Protein AF-A0A081RV88-F1 (afdb_monomer)

Structure (mmCIF, N/CA/C/O backbone):
data_AF-A0A081RV88-F1
#
_entry.id   AF-A0A081RV88-F1
#
loop_
_atom_site.group_PDB
_atom_site.id
_atom_site.type_symbol
_atom_site.label_atom_id
_atom_site.label_alt_id
_atom_site.label_comp_id
_atom_site.label_asym_id
_atom_site.label_entity_id
_atom_site.label_seq_id
_atom_site.pdbx_PDB_ins_code
_atom_site.Cartn_x
_atom_site.Cartn_y
_ato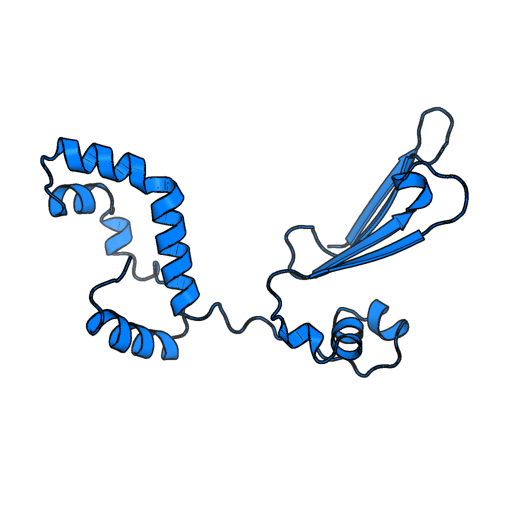m_site.Cartn_z
_atom_site.occupancy
_atom_site.B_iso_or_equiv
_atom_site.auth_seq_id
_atom_site.auth_comp_id
_atom_site.auth_asym_id
_atom_site.auth_atom_id
_atom_site.pdbx_PDB_model_num
ATOM 1 N N . LYS A 1 1 ? -6.439 -5.278 -10.922 1.00 74.62 1 LYS A N 1
ATOM 2 C CA . LYS A 1 1 ? -6.674 -4.136 -11.841 1.00 74.62 1 LYS A CA 1
ATOM 3 C C . LYS A 1 1 ? -5.463 -4.020 -12.746 1.00 74.62 1 LYS A C 1
ATOM 5 O O . LYS A 1 1 ? -4.365 -4.145 -12.228 1.00 74.62 1 LYS A O 1
ATOM 10 N N . ILE A 1 2 ? -5.655 -3.835 -14.045 1.00 85.69 2 ILE A N 1
ATOM 11 C CA . ILE A 1 2 ? -4.578 -3.527 -14.993 1.00 85.69 2 ILE A CA 1
ATOM 12 C C . ILE A 1 2 ? -4.846 -2.110 -15.500 1.00 85.69 2 ILE A C 1
ATOM 14 O O . ILE A 1 2 ? -6.012 -1.736 -15.653 1.00 85.69 2 ILE A O 1
ATOM 18 N N . GLY A 1 3 ? -3.803 -1.308 -15.671 1.00 88.25 3 GLY A N 1
ATOM 19 C CA . GLY A 1 3 ? -3.900 0.058 -16.169 1.00 88.25 3 GLY A CA 1
ATOM 20 C C . GLY A 1 3 ? -2.803 0.336 -17.183 1.00 88.25 3 GLY A C 1
ATOM 21 O O . GLY A 1 3 ? -1.693 -0.155 -17.031 1.00 88.25 3 GLY A O 1
ATOM 22 N N . ILE A 1 4 ? -3.123 1.124 -18.201 1.00 92.19 4 ILE A N 1
ATOM 23 C CA . ILE A 1 4 ? -2.169 1.589 -19.205 1.00 92.19 4 ILE A CA 1
ATOM 24 C C . ILE A 1 4 ? -2.285 3.105 -19.239 1.00 92.19 4 ILE A C 1
ATOM 26 O O . ILE A 1 4 ? -3.401 3.633 -19.251 1.00 92.19 4 ILE A O 1
ATOM 30 N N . LYS A 1 5 ? -1.151 3.794 -19.217 1.00 92.12 5 LYS A N 1
ATOM 31 C CA . LYS A 1 5 ? -1.070 5.238 -19.363 1.00 92.12 5 LYS A CA 1
ATOM 32 C C . LYS A 1 5 ? -0.096 5.550 -20.490 1.00 92.12 5 LYS A C 1
ATOM 34 O O . LYS A 1 5 ? 1.085 5.244 -20.390 1.00 92.12 5 LYS A O 1
ATOM 39 N N . PHE A 1 6 ? -0.614 6.162 -21.545 1.00 93.81 6 PHE A N 1
ATOM 40 C CA . PHE A 1 6 ? 0.153 6.556 -22.716 1.00 93.81 6 PHE A CA 1
ATOM 41 C C . PHE A 1 6 ? -0.209 7.997 -23.074 1.00 93.81 6 PHE A C 1
ATOM 43 O O . PHE A 1 6 ? -1.391 8.309 -23.228 1.00 93.81 6 PHE A O 1
ATOM 50 N N . GLU A 1 7 ? 0.786 8.874 -23.152 1.00 93.56 7 GLU A N 1
ATOM 51 C CA . GLU A 1 7 ? 0.615 10.300 -23.442 1.00 93.56 7 GLU A CA 1
ATOM 52 C C . GLU A 1 7 ? 1.643 10.744 -24.488 1.00 93.56 7 GLU A C 1
ATOM 54 O O . GLU A 1 7 ? 2.800 10.313 -24.474 1.00 93.56 7 GLU A O 1
ATOM 59 N N . MET A 1 8 ? 1.208 11.624 -25.388 1.00 92.62 8 MET A N 1
ATOM 60 C CA . MET A 1 8 ? 2.035 12.266 -26.407 1.00 92.62 8 MET A CA 1
ATOM 61 C C . MET A 1 8 ? 1.793 13.774 -26.371 1.00 92.62 8 MET A C 1
ATOM 63 O O . MET A 1 8 ? 0.707 14.218 -25.990 1.00 92.62 8 MET A O 1
ATOM 67 N N . ASP A 1 9 ? 2.802 14.560 -26.730 1.00 90.88 9 ASP A N 1
ATOM 68 C CA . ASP A 1 9 ? 2.647 16.003 -26.917 1.00 90.88 9 ASP A CA 1
ATOM 69 C C . ASP A 1 9 ? 2.101 16.357 -28.314 1.00 90.88 9 ASP A C 1
ATOM 71 O O . ASP A 1 9 ? 1.802 15.488 -29.135 1.00 90.88 9 ASP A O 1
ATOM 75 N N . GLY A 1 10 ? 1.934 17.659 -28.571 1.00 89.06 10 GLY A N 1
ATOM 76 C CA . GLY A 1 10 ? 1.429 18.173 -29.848 1.00 89.06 10 GLY A CA 1
ATOM 77 C C . GLY A 1 10 ? 2.362 17.931 -31.039 1.00 89.06 10 GLY A C 1
ATOM 78 O O . GLY A 1 10 ? 1.898 17.989 -32.175 1.00 89.06 10 GLY A O 1
ATOM 79 N N . ASP A 1 11 ? 3.631 17.609 -30.781 1.00 90.75 11 ASP A N 1
ATOM 80 C CA . ASP A 1 11 ? 4.637 17.297 -31.798 1.00 90.75 11 ASP A CA 1
ATOM 81 C C . ASP A 1 11 ? 4.733 15.782 -32.062 1.00 90.75 11 ASP A C 1
ATOM 83 O O . ASP A 1 11 ? 5.529 15.329 -32.887 1.00 90.75 11 ASP A O 1
ATOM 87 N N . GLY A 1 12 ? 3.911 14.978 -31.377 1.00 85.56 12 GLY A N 1
ATOM 88 C CA . GLY A 1 12 ? 3.880 13.524 -31.511 1.00 85.56 12 GLY A CA 1
ATOM 89 C C . GLY A 1 12 ? 5.011 12.811 -30.769 1.00 85.56 12 GLY A C 1
ATOM 90 O O . GLY A 1 12 ? 5.243 11.625 -31.014 1.00 85.56 12 GLY A O 1
ATOM 91 N N . CYS A 1 13 ? 5.714 13.487 -29.859 1.00 86.62 13 CYS A N 1
ATOM 92 C CA . CYS A 1 13 ? 6.706 12.849 -29.002 1.00 86.62 13 CYS A CA 1
ATOM 93 C C . CYS A 1 13 ? 6.017 12.184 -27.804 1.00 86.62 13 CYS A C 1
ATOM 95 O O . CYS A 1 13 ? 5.115 12.747 -27.182 1.00 86.62 13 CYS A O 1
ATOM 97 N N . ILE A 1 14 ? 6.452 10.969 -27.462 1.00 88.69 14 ILE A N 1
ATOM 98 C CA . ILE A 1 14 ? 5.934 10.240 -26.297 1.00 88.69 14 ILE A CA 1
ATOM 99 C C . ILE A 1 14 ? 6.405 10.947 -25.026 1.00 88.69 14 ILE A C 1
ATOM 101 O O . ILE A 1 14 ? 7.605 11.067 -24.780 1.00 88.69 14 ILE A O 1
ATOM 105 N N . THR A 1 15 ? 5.456 11.373 -24.197 1.00 91.00 15 THR A N 1
ATOM 106 C CA . THR A 1 15 ? 5.710 12.027 -22.905 1.00 91.00 15 THR A CA 1
ATOM 107 C C . THR A 1 15 ? 5.449 11.100 -21.725 1.00 91.00 15 THR A C 1
ATOM 109 O O . THR A 1 15 ? 5.982 11.317 -20.633 1.00 91.00 15 THR A O 1
ATOM 112 N N . HIS A 1 16 ? 4.672 10.035 -21.934 1.00 90.38 16 HIS A N 1
ATOM 113 C CA . HIS A 1 16 ? 4.438 9.009 -20.931 1.00 90.38 16 HIS A CA 1
ATOM 114 C C . HIS A 1 16 ? 4.100 7.670 -21.583 1.00 90.38 16 HIS A C 1
ATOM 116 O O . HIS A 1 16 ? 3.287 7.617 -22.500 1.00 90.38 16 HIS A O 1
ATOM 122 N N . ASP A 1 17 ? 4.686 6.590 -21.076 1.00 93.06 17 ASP A N 1
ATOM 123 C CA . ASP A 1 17 ? 4.370 5.219 -21.475 1.00 93.06 17 ASP A CA 1
ATOM 124 C C . ASP A 1 17 ? 4.585 4.302 -20.269 1.00 93.06 17 ASP A C 1
ATOM 126 O O . ASP A 1 17 ? 5.723 4.065 -19.846 1.00 93.06 17 ASP A O 1
ATOM 130 N N . GLU A 1 18 ? 3.483 3.879 -19.655 1.00 93.75 18 GLU A N 1
ATOM 131 C CA . GLU A 1 18 ? 3.465 3.091 -18.430 1.00 93.75 18 GLU A CA 1
ATOM 132 C C . GLU A 1 18 ? 2.341 2.049 -18.448 1.00 93.75 18 GLU A C 1
ATOM 134 O O . GLU A 1 18 ? 1.165 2.339 -18.679 1.00 93.75 18 GLU A O 1
ATOM 139 N N . PHE A 1 19 ? 2.704 0.821 -18.105 1.00 92.94 19 PHE A N 1
ATOM 140 C CA . PHE A 1 19 ? 1.818 -0.297 -17.845 1.00 92.94 19 PHE A CA 1
ATOM 141 C C . PHE A 1 19 ? 1.857 -0.654 -16.359 1.00 92.94 19 PHE A C 1
ATOM 143 O O . PHE A 1 19 ? 2.919 -0.872 -15.777 1.00 92.94 19 PHE A O 1
ATOM 150 N N . ASN A 1 20 ? 0.683 -0.765 -15.749 1.00 90.69 20 ASN A N 1
ATOM 151 C CA . ASN A 1 20 ? 0.506 -0.958 -14.320 1.00 90.69 20 ASN A CA 1
ATOM 152 C C . ASN A 1 20 ? -0.318 -2.206 -14.010 1.00 90.69 20 ASN A C 1
ATOM 154 O O . ASN A 1 20 ? -1.399 -2.413 -14.570 1.00 90.69 20 ASN A O 1
ATOM 158 N N . VAL A 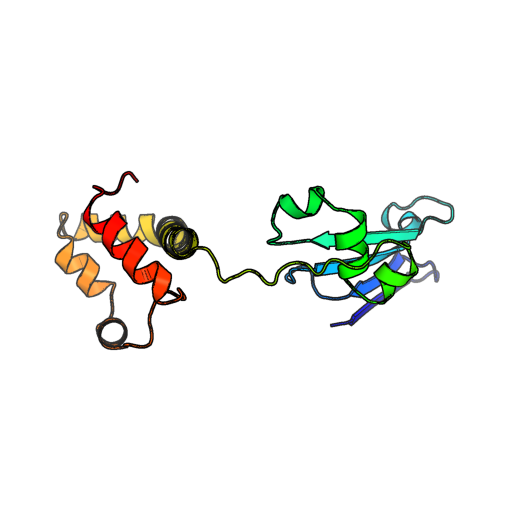1 21 ? 0.123 -2.982 -13.020 1.00 86.50 21 VAL A N 1
ATOM 159 C CA . VAL A 1 21 ? -0.642 -4.094 -12.440 1.00 86.50 21 VAL A CA 1
ATOM 160 C C . VAL A 1 21 ? -0.904 -3.804 -10.967 1.00 86.50 21 VAL A C 1
ATOM 162 O O . VAL A 1 21 ? 0.012 -3.699 -10.158 1.00 86.50 21 VAL A O 1
ATOM 165 N N . GLY A 1 22 ? -2.179 -3.682 -10.608 1.00 85.19 22 GLY A N 1
ATOM 166 C CA . GLY A 1 22 ? -2.631 -3.302 -9.272 1.00 85.19 22 GLY A CA 1
ATOM 167 C C . GLY A 1 22 ? -2.915 -1.806 -9.149 1.00 85.19 22 GLY A C 1
ATOM 168 O O . GLY A 1 22 ? -3.377 -1.160 -10.090 1.00 85.19 22 GLY A O 1
ATOM 169 N N . SER A 1 23 ? -2.706 -1.268 -7.953 1.00 86.75 23 SER A N 1
ATOM 170 C CA . SER A 1 23 ? -2.795 0.164 -7.659 1.00 86.75 23 SER A CA 1
ATOM 171 C C . SER A 1 23 ? -1.723 0.537 -6.641 1.00 86.75 23 SER A C 1
ATOM 173 O O . SER A 1 23 ? -1.325 -0.308 -5.851 1.00 86.75 23 SER A O 1
ATOM 175 N N . ARG A 1 24 ? -1.339 1.811 -6.540 1.00 85.44 24 ARG A N 1
ATOM 176 C CA . ARG A 1 24 ? -0.426 2.258 -5.471 1.00 85.44 24 ARG A CA 1
ATOM 177 C C . ARG A 1 24 ? -0.904 1.943 -4.049 1.00 85.44 24 ARG A C 1
ATOM 179 O O . ARG A 1 24 ? -0.111 2.047 -3.125 1.00 85.44 24 ARG A O 1
ATOM 186 N N . GLN A 1 25 ? -2.176 1.616 -3.834 1.00 84.44 25 GLN A N 1
ATOM 187 C CA . GLN A 1 25 ? -2.693 1.242 -2.515 1.00 84.44 25 GLN A CA 1
ATOM 188 C C . GLN A 1 25 ? -2.700 -0.276 -2.280 1.00 84.44 25 GLN A C 1
ATOM 190 O O . GLN A 1 25 ? -2.939 -0.707 -1.156 1.00 84.44 25 GLN A O 1
ATOM 195 N N . SER A 1 26 ? -2.450 -1.103 -3.303 1.00 82.31 26 SER A N 1
ATOM 196 C CA . SER A 1 26 ? -2.416 -2.558 -3.136 1.00 82.31 26 SER A CA 1
ATOM 197 C C . SER A 1 26 ? -1.088 -3.036 -2.551 1.00 82.31 26 SER A C 1
ATOM 199 O O . SER A 1 26 ? -0.052 -2.398 -2.722 1.00 82.31 26 SER A O 1
ATOM 201 N N . ARG A 1 27 ? -1.123 -4.201 -1.886 1.00 81.69 27 ARG A N 1
ATOM 202 C CA . ARG A 1 27 ? 0.069 -4.868 -1.325 1.00 81.69 27 ARG A CA 1
ATOM 203 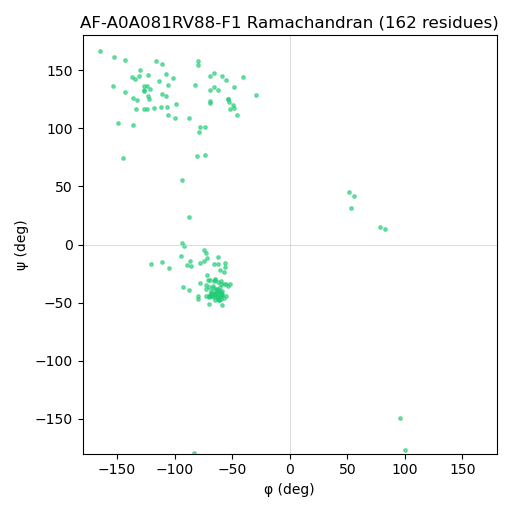C C . ARG A 1 27 ? 1.147 -5.167 -2.364 1.00 81.69 27 ARG A C 1
ATOM 205 O O . ARG A 1 27 ? 2.321 -5.139 -2.034 1.00 81.69 27 ARG A O 1
ATOM 212 N N . VAL A 1 28 ? 0.742 -5.468 -3.595 1.00 84.31 28 VAL A N 1
ATOM 213 C CA . VAL A 1 28 ? 1.643 -5.643 -4.737 1.00 84.31 28 VAL A CA 1
ATOM 214 C C . VAL A 1 28 ? 1.215 -4.645 -5.802 1.00 84.31 28 VAL A C 1
ATOM 216 O O . VAL A 1 28 ? 0.038 -4.615 -6.180 1.00 84.31 28 VAL A O 1
ATOM 219 N N . TYR A 1 29 ? 2.145 -3.812 -6.252 1.00 88.94 29 TYR A N 1
ATOM 220 C CA . TYR A 1 29 ? 1.933 -2.852 -7.328 1.00 88.94 29 TYR A CA 1
ATOM 221 C C . TYR A 1 29 ? 3.099 -2.911 -8.306 1.00 88.94 29 TYR A C 1
ATOM 223 O O . TYR A 1 29 ? 4.233 -2.633 -7.936 1.00 88.94 29 TYR A O 1
ATOM 231 N N . TRP A 1 30 ? 2.823 -3.293 -9.547 1.00 88.75 30 TRP A N 1
ATOM 232 C CA . TRP A 1 30 ? 3.836 -3.415 -10.589 1.00 88.75 30 TRP A CA 1
ATOM 233 C C . TRP A 1 30 ? 3.723 -2.256 -11.567 1.00 88.75 30 TRP A C 1
ATOM 235 O O . TRP A 1 30 ? 2.610 -1.938 -11.992 1.00 88.75 30 TRP A O 1
ATOM 245 N N . ARG A 1 31 ? 4.861 -1.681 -11.960 1.00 91.56 31 ARG A N 1
ATOM 246 C CA . ARG A 1 31 ? 4.970 -0.681 -13.025 1.00 91.56 31 ARG A CA 1
ATOM 247 C C . ARG A 1 31 ? 6.014 -1.110 -14.045 1.00 91.56 31 ARG A C 1
ATOM 249 O O . ARG A 1 31 ? 7.128 -1.484 -13.682 1.00 91.56 31 ARG A O 1
ATOM 256 N N . ILE A 1 32 ? 5.663 -1.040 -15.317 1.00 92.19 32 ILE A N 1
ATOM 257 C CA . ILE A 1 32 ? 6.565 -1.257 -16.445 1.00 92.19 32 ILE A CA 1
ATOM 258 C C . ILE A 1 32 ? 6.477 -0.005 -17.300 1.00 92.19 32 ILE A C 1
ATOM 260 O O . ILE A 1 32 ? 5.396 0.316 -17.777 1.00 92.19 32 ILE A O 1
ATOM 264 N N . TYR A 1 33 ? 7.569 0.734 -17.448 1.00 94.81 33 TYR A N 1
ATOM 265 C CA . TYR A 1 33 ? 7.514 2.051 -18.078 1.00 94.81 33 TYR A CA 1
ATOM 266 C C . TYR A 1 33 ? 8.826 2.446 -18.748 1.00 94.81 33 TYR A C 1
ATOM 268 O O . TYR A 1 33 ? 9.905 1.922 -18.438 1.00 94.81 33 TYR A O 1
ATOM 276 N N . ASN A 1 34 ? 8.728 3.421 -19.648 1.00 95.62 34 ASN A N 1
ATOM 277 C CA . ASN A 1 34 ? 9.883 4.017 -20.299 1.00 95.62 34 ASN A CA 1
ATOM 278 C C . ASN A 1 34 ? 10.575 5.013 -19.350 1.00 95.62 34 ASN A C 1
ATOM 280 O O . ASN A 1 34 ? 10.140 6.151 -19.156 1.00 95.62 34 ASN A O 1
ATOM 284 N N . LYS A 1 35 ? 11.678 4.576 -18.739 1.00 95.31 35 LYS A N 1
ATOM 285 C CA . LYS A 1 35 ? 12.477 5.372 -17.803 1.00 95.31 35 LYS A CA 1
ATOM 286 C C . LYS A 1 35 ? 13.250 6.488 -18.495 1.00 95.31 35 LYS A C 1
ATOM 288 O O . LYS A 1 35 ? 13.464 7.522 -17.866 1.00 95.31 35 LYS A O 1
ATOM 293 N N . ALA A 1 36 ? 13.650 6.300 -19.754 1.00 94.88 36 ALA A N 1
ATOM 294 C CA . ALA A 1 36 ? 14.319 7.352 -20.519 1.00 94.88 36 ALA A CA 1
ATOM 295 C C . ALA A 1 36 ? 13.389 8.558 -20.687 1.00 94.88 36 ALA A C 1
ATOM 297 O O . ALA A 1 36 ? 13.778 9.679 -20.362 1.00 94.88 36 ALA A O 1
ATOM 298 N N . VAL A 1 37 ? 12.133 8.306 -21.074 1.00 93.50 37 VAL A N 1
ATOM 299 C CA . VAL A 1 37 ? 11.084 9.333 -21.168 1.00 93.50 37 VAL A CA 1
ATOM 300 C C . VAL A 1 37 ? 10.804 9.961 -19.800 1.00 93.50 37 VAL A C 1
ATOM 302 O O . VAL A 1 37 ? 10.800 11.185 -19.685 1.00 93.50 37 VAL A O 1
ATOM 305 N N . GLU A 1 38 ? 10.661 9.156 -18.738 1.00 92.19 38 GLU A N 1
ATOM 306 C CA . GLU A 1 38 ? 10.415 9.674 -17.379 1.00 92.19 38 GLU A CA 1
ATOM 307 C C . GLU A 1 38 ? 11.529 10.624 -16.896 1.00 92.19 38 GLU A C 1
ATOM 309 O O . GLU A 1 38 ? 11.253 11.648 -16.273 1.00 92.19 38 GLU A O 1
ATOM 314 N N . GLN A 1 39 ? 12.790 10.297 -17.190 1.00 94.25 39 GLN A N 1
ATOM 315 C CA . GLN A 1 39 ? 13.966 11.069 -16.770 1.00 94.25 39 GLN A CA 1
ATOM 316 C C . GLN A 1 39 ? 14.395 12.126 -17.796 1.00 94.25 39 GLN A C 1
ATOM 318 O O . GLN A 1 39 ? 15.344 12.865 -17.539 1.00 94.25 39 GLN A O 1
ATOM 323 N N . ARG A 1 40 ? 13.698 12.220 -18.937 1.00 91.94 40 ARG A N 1
ATOM 324 C CA . ARG A 1 40 ? 14.002 13.136 -20.050 1.00 91.94 40 ARG A CA 1
ATOM 325 C C . ARG A 1 40 ? 15.429 12.978 -20.582 1.00 91.94 40 ARG A C 1
ATOM 327 O O . ARG A 1 40 ? 16.110 13.960 -20.871 1.00 91.94 40 ARG A O 1
ATOM 334 N N . VAL A 1 41 ? 15.880 11.734 -20.701 1.00 93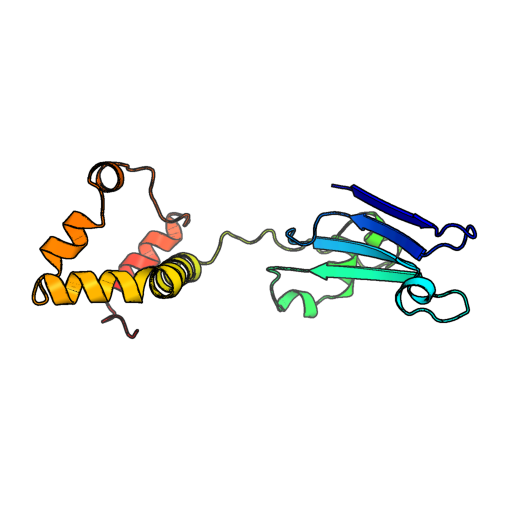.81 41 VAL A N 1
ATOM 335 C CA . VAL A 1 41 ? 17.183 11.383 -21.279 1.00 93.81 41 VAL A CA 1
ATOM 336 C C . VAL A 1 41 ? 16.996 10.679 -22.618 1.00 93.81 41 VAL A C 1
ATOM 338 O O . VAL A 1 41 ? 15.952 10.084 -22.881 1.00 93.81 41 VAL A O 1
ATOM 341 N N . SER A 1 42 ? 18.008 10.748 -23.478 1.00 89.25 42 SER A N 1
ATOM 342 C CA . SER A 1 42 ? 17.996 10.054 -24.764 1.00 89.25 42 SER A CA 1
ATOM 343 C C . SER A 1 42 ? 18.350 8.569 -24.617 1.00 89.25 42 SER A C 1
ATOM 345 O O . SER A 1 42 ? 18.998 8.148 -23.658 1.00 89.25 42 SER A O 1
ATOM 347 N N . GLY A 1 43 ? 17.935 7.769 -25.602 1.00 90.50 43 GLY A N 1
ATOM 348 C CA . GLY A 1 43 ? 18.208 6.332 -25.669 1.00 90.50 43 GLY A CA 1
ATOM 349 C C . GLY A 1 43 ? 17.043 5.456 -25.206 1.00 90.50 43 GLY A C 1
ATOM 350 O O . GLY A 1 43 ? 15.950 5.929 -24.900 1.00 90.50 43 GLY A O 1
ATOM 351 N N . THR A 1 44 ? 17.275 4.145 -25.189 1.00 92.06 44 THR A N 1
ATOM 352 C CA . THR A 1 44 ? 16.272 3.151 -24.794 1.00 92.06 44 THR A CA 1
ATOM 353 C C . THR A 1 44 ? 16.511 2.724 -23.354 1.00 92.06 44 THR A C 1
ATOM 355 O O . THR A 1 44 ? 17.462 2.002 -23.065 1.00 92.06 44 THR A O 1
ATOM 358 N N . TRP A 1 45 ? 15.626 3.135 -22.448 1.00 94.50 45 TRP A N 1
ATOM 359 C CA . TRP A 1 45 ? 15.657 2.689 -21.059 1.00 94.50 45 TRP A CA 1
ATOM 360 C C . TRP A 1 45 ? 14.250 2.349 -20.597 1.00 94.50 45 TRP A C 1
ATOM 362 O O . TRP A 1 45 ? 13.465 3.232 -20.272 1.00 94.50 45 TRP A O 1
ATOM 372 N N . ASN A 1 46 ? 13.946 1.058 -20.534 1.00 92.94 46 ASN A N 1
ATOM 373 C CA . ASN A 1 46 ? 12.715 0.560 -19.934 1.00 92.94 46 ASN A CA 1
ATOM 374 C C . ASN A 1 46 ? 13.011 0.028 -18.535 1.00 92.94 46 ASN A C 1
ATOM 376 O O . ASN A 1 46 ? 14.073 -0.554 -18.296 1.00 92.94 46 ASN A O 1
ATOM 380 N N . ARG A 1 47 ? 12.084 0.235 -17.602 1.00 93.19 47 ARG A N 1
ATOM 381 C CA . ARG A 1 47 ? 12.178 -0.299 -16.245 1.00 93.19 47 ARG A CA 1
ATOM 382 C C . ARG A 1 47 ? 10.920 -1.076 -15.901 1.00 93.19 47 ARG A C 1
ATOM 384 O O . ARG A 1 47 ? 9.814 -0.623 -16.162 1.00 93.19 47 ARG A O 1
ATOM 391 N N . SER A 1 48 ? 11.128 -2.227 -15.278 1.00 88.69 48 SER A N 1
ATOM 392 C CA . SER A 1 48 ? 10.103 -3.025 -14.618 1.00 88.69 48 SER A CA 1
ATOM 393 C C . SER A 1 48 ? 10.389 -2.964 -13.120 1.00 88.69 48 SER A C 1
ATOM 395 O O . SER A 1 48 ? 11.478 -3.342 -12.692 1.00 88.69 48 SER A O 1
ATOM 397 N N . GLU A 1 49 ? 9.465 -2.423 -12.335 1.00 89.88 49 GLU A N 1
ATOM 398 C CA . GLU A 1 49 ? 9.599 -2.300 -10.883 1.00 89.88 49 GLU A CA 1
ATOM 399 C C . GLU A 1 49 ? 8.344 -2.817 -10.183 1.00 89.88 49 GLU A C 1
ATOM 401 O O . GLU A 1 49 ? 7.223 -2.657 -10.672 1.00 89.88 49 GLU A O 1
ATOM 406 N N . VAL A 1 50 ? 8.540 -3.425 -9.015 1.00 87.62 50 VAL A N 1
ATOM 407 C CA . VAL A 1 50 ? 7.449 -3.869 -8.155 1.00 87.62 50 VAL A CA 1
ATOM 408 C C . VAL A 1 50 ? 7.580 -3.230 -6.780 1.00 87.62 50 VAL A C 1
ATOM 410 O O . VAL A 1 50 ? 8.629 -3.276 -6.142 1.00 87.62 50 VAL A O 1
ATOM 413 N N . GLU A 1 51 ? 6.500 -2.605 -6.332 1.00 88.56 51 GLU A N 1
ATOM 414 C CA . GLU A 1 51 ? 6.347 -2.034 -5.004 1.00 88.56 51 GLU A CA 1
ATOM 415 C C . GLU A 1 51 ? 5.572 -3.032 -4.137 1.00 88.56 51 GLU A C 1
ATOM 417 O O . GLU A 1 51 ? 4.438 -3.413 -4.451 1.00 88.56 51 GLU A O 1
ATOM 422 N N . LEU A 1 52 ? 6.203 -3.465 -3.045 1.00 85.94 52 LEU A N 1
ATOM 423 C CA . LEU A 1 52 ? 5.629 -4.390 -2.074 1.00 85.94 52 LEU A CA 1
ATOM 424 C C . LEU A 1 52 ? 5.295 -3.630 -0.786 1.00 85.94 52 LEU A C 1
ATOM 426 O O . LEU A 1 52 ? 6.144 -2.934 -0.231 1.00 85.94 52 LEU A O 1
ATOM 430 N N . LYS A 1 53 ? 4.056 -3.757 -0.305 1.00 84.50 53 LYS A N 1
ATOM 431 C CA . LYS A 1 53 ? 3.555 -3.093 0.909 1.00 84.50 53 LYS A CA 1
ATOM 432 C C . LYS A 1 53 ? 3.025 -4.105 1.897 1.00 84.50 53 LYS A C 1
ATOM 434 O O . LYS A 1 53 ? 2.404 -5.094 1.508 1.00 84.50 53 LYS A O 1
ATOM 439 N N . GLU A 1 54 ? 3.217 -3.802 3.179 1.00 78.31 54 GLU A N 1
ATOM 440 C CA . GLU A 1 54 ? 2.749 -4.650 4.279 1.00 78.31 54 GLU A CA 1
ATOM 441 C C . GLU A 1 54 ? 3.207 -6.112 4.085 1.00 78.31 54 GLU A C 1
ATOM 443 O O . GLU A 1 54 ? 2.433 -7.072 4.178 1.00 78.31 54 GLU A O 1
ATOM 448 N N . ILE A 1 55 ? 4.480 -6.269 3.717 1.00 78.06 55 ILE A N 1
ATOM 449 C CA . ILE A 1 55 ? 5.164 -7.557 3.621 1.00 78.06 55 ILE A CA 1
ATOM 450 C C . ILE A 1 55 ? 6.146 -7.685 4.783 1.00 78.06 55 ILE A C 1
ATOM 452 O O . ILE A 1 55 ? 6.701 -6.686 5.242 1.00 78.06 55 ILE A O 1
ATOM 456 N N . SER A 1 56 ? 6.339 -8.910 5.275 1.00 77.44 56 SER A N 1
ATOM 457 C CA . SER A 1 56 ? 7.371 -9.162 6.281 1.00 77.44 56 SER A CA 1
ATOM 458 C C . SER A 1 56 ? 8.754 -8.918 5.679 1.00 77.44 56 SER A C 1
ATOM 460 O O . SER A 1 56 ? 8.977 -9.203 4.501 1.00 77.44 56 SER A O 1
ATOM 462 N N . VAL A 1 57 ? 9.693 -8.457 6.507 1.00 79.31 57 VAL A N 1
ATOM 463 C CA . VAL A 1 57 ? 11.118 -8.365 6.146 1.00 79.31 57 VAL A CA 1
ATOM 464 C C . VAL A 1 57 ? 11.689 -9.746 5.810 1.00 79.31 57 VAL A C 1
ATOM 466 O O . VAL A 1 57 ? 12.631 -9.840 5.030 1.00 79.31 57 VAL A O 1
ATOM 469 N N . ASP A 1 58 ? 11.054 -10.820 6.288 1.00 78.31 58 ASP A N 1
ATOM 470 C CA . ASP A 1 58 ? 11.398 -12.205 5.942 1.00 78.31 58 ASP A CA 1
ATOM 471 C C . ASP A 1 58 ? 11.367 -12.476 4.430 1.00 78.31 58 ASP A C 1
ATOM 473 O O . ASP A 1 58 ? 12.009 -13.411 3.966 1.00 78.31 58 ASP A O 1
ATOM 477 N N . ALA A 1 59 ? 10.681 -11.643 3.637 1.00 81.69 59 ALA A N 1
ATOM 478 C CA . ALA A 1 59 ? 10.741 -11.712 2.177 1.00 81.69 59 ALA A CA 1
ATOM 479 C C . ALA A 1 59 ? 12.175 -11.566 1.624 1.00 81.69 59 ALA A C 1
ATOM 481 O O . ALA A 1 59 ? 12.459 -12.040 0.529 1.00 81.69 59 ALA A O 1
ATOM 482 N N . LEU A 1 60 ? 13.088 -10.940 2.376 1.00 84.56 60 LEU A N 1
ATOM 483 C CA . LEU A 1 60 ? 14.500 -10.818 2.007 1.00 84.56 60 LEU A CA 1
ATOM 484 C C . LEU A 1 60 ? 15.291 -12.123 2.180 1.00 84.56 60 LEU A C 1
ATOM 486 O O . LEU A 1 60 ? 16.401 -12.218 1.663 1.00 84.56 60 LEU A O 1
ATOM 490 N N . LEU A 1 61 ? 14.745 -13.116 2.889 1.00 89.00 61 LEU A N 1
ATOM 491 C CA . LEU A 1 61 ? 15.391 -14.420 3.071 1.00 89.00 61 LEU A CA 1
ATOM 492 C C . LEU A 1 61 ? 15.367 -15.261 1.788 1.00 89.00 61 LEU A C 1
ATOM 494 O O . LEU A 1 61 ? 16.250 -16.089 1.595 1.00 89.00 61 LEU A O 1
ATOM 498 N N . ASP A 1 62 ? 14.383 -15.031 0.914 1.00 88.81 62 ASP A N 1
ATOM 499 C CA . ASP A 1 62 ? 14.259 -15.697 -0.383 1.00 88.81 62 ASP A CA 1
ATOM 500 C C . ASP A 1 62 ? 13.683 -14.739 -1.435 1.00 88.81 62 ASP A C 1
ATOM 502 O O . ASP A 1 62 ? 12.518 -14.804 -1.826 1.00 88.81 62 ASP A O 1
ATOM 506 N N . ILE A 1 63 ? 14.514 -13.798 -1.886 1.00 89.06 63 ILE A N 1
ATOM 507 C CA . ILE A 1 63 ? 14.088 -12.760 -2.834 1.00 89.06 63 ILE A CA 1
ATOM 508 C C . ILE A 1 63 ? 13.646 -13.375 -4.171 1.00 89.06 63 ILE A C 1
ATOM 510 O O . ILE A 1 63 ? 12.651 -12.929 -4.738 1.00 89.06 63 ILE A O 1
ATOM 514 N N . ALA A 1 64 ? 14.358 -14.392 -4.667 1.00 90.62 64 ALA A N 1
ATOM 515 C CA . ALA A 1 64 ? 14.078 -15.010 -5.963 1.00 90.62 64 ALA A CA 1
ATOM 516 C C . ALA A 1 64 ? 12.771 -15.819 -5.937 1.00 90.62 64 ALA A C 1
ATOM 518 O O . ALA A 1 64 ? 11.917 -15.650 -6.814 1.00 90.62 64 ALA A O 1
ATOM 519 N N . GLY A 1 65 ? 12.558 -16.630 -4.895 1.00 91.19 65 GLY A N 1
ATOM 520 C CA . GLY A 1 65 ? 11.307 -17.362 -4.706 1.00 91.19 65 GLY A CA 1
ATOM 521 C C . GLY A 1 65 ? 10.118 -16.428 -4.482 1.00 91.19 65 GLY A C 1
ATOM 522 O O . GLY A 1 65 ? 9.058 -16.609 -5.084 1.00 91.19 65 GLY A O 1
ATOM 523 N N . ILE A 1 66 ? 10.286 -15.371 -3.682 1.00 89.81 66 ILE A N 1
ATOM 524 C CA . ILE A 1 66 ? 9.224 -14.379 -3.466 1.00 89.81 66 ILE A CA 1
ATOM 525 C C . ILE A 1 66 ? 8.897 -13.632 -4.757 1.00 89.81 66 ILE A C 1
ATOM 527 O O . ILE A 1 66 ? 7.716 -13.458 -5.057 1.00 89.81 66 ILE A O 1
ATOM 531 N N . TYR A 1 67 ? 9.908 -13.215 -5.527 1.00 88.00 67 TYR A N 1
ATOM 532 C CA . TYR A 1 67 ? 9.731 -12.519 -6.802 1.00 88.00 67 TYR A CA 1
ATOM 533 C C . TYR A 1 67 ? 8.923 -13.358 -7.795 1.00 88.00 67 TYR A C 1
ATOM 535 O O . TYR A 1 67 ? 7.899 -12.891 -8.299 1.00 88.00 67 TYR A O 1
ATOM 543 N N . THR A 1 68 ? 9.323 -14.610 -8.023 1.00 90.94 68 THR A N 1
ATOM 544 C CA . THR A 1 68 ? 8.597 -15.545 -8.901 1.00 90.94 68 THR A CA 1
ATOM 545 C C . THR A 1 68 ? 7.187 -15.842 -8.380 1.00 90.94 68 THR A C 1
ATOM 547 O O . THR A 1 68 ? 6.250 -15.979 -9.166 1.00 90.94 68 THR A O 1
ATOM 550 N N . GLY A 1 69 ? 6.991 -15.842 -7.059 1.00 88.06 69 GLY A N 1
ATOM 551 C CA . GLY A 1 69 ? 5.690 -15.997 -6.406 1.00 88.06 69 GLY A CA 1
ATOM 552 C C . GLY A 1 69 ? 4.740 -14.793 -6.498 1.00 88.06 69 GLY A C 1
ATOM 553 O O . GLY A 1 69 ? 3.578 -14.917 -6.099 1.00 88.06 69 GLY A O 1
ATOM 554 N N . LEU A 1 70 ? 5.174 -13.634 -7.016 1.00 83.75 70 LEU A N 1
ATOM 555 C CA . LEU A 1 70 ? 4.323 -12.437 -7.124 1.00 83.75 70 LEU A CA 1
ATOM 556 C C . LEU A 1 70 ? 3.223 -12.589 -8.181 1.00 83.75 70 LEU A C 1
ATOM 558 O O . LEU A 1 70 ? 2.079 -12.189 -7.944 1.00 83.75 70 LEU A O 1
ATOM 562 N N . CYS A 1 71 ? 3.566 -13.114 -9.361 1.00 79.00 71 CYS A N 1
ATOM 563 C CA . CYS A 1 71 ? 2.634 -13.332 -10.468 1.00 79.00 71 CYS A CA 1
ATOM 564 C C . CYS A 1 71 ? 3.219 -14.266 -11.542 1.00 79.00 71 CYS A C 1
ATOM 566 O O . CYS A 1 71 ? 4.425 -14.486 -11.607 1.00 79.00 71 CYS A O 1
ATOM 568 N N . ALA A 1 72 ? 2.361 -14.753 -12.448 1.00 81.56 72 ALA A N 1
ATOM 569 C CA . ALA A 1 72 ? 2.770 -15.638 -13.542 1.00 81.56 72 ALA A CA 1
ATOM 570 C C . ALA A 1 72 ? 3.816 -15.013 -14.484 1.00 81.56 72 ALA A C 1
ATOM 572 O O . ALA A 1 72 ? 4.657 -15.728 -15.010 1.00 81.56 72 ALA A O 1
ATOM 573 N N . TYR A 1 73 ? 3.784 -13.689 -14.677 1.00 77.69 73 TYR A N 1
ATOM 574 C CA . TYR A 1 73 ? 4.794 -12.983 -15.469 1.00 77.69 73 TYR A CA 1
ATOM 575 C C . TYR A 1 73 ? 6.172 -13.004 -14.789 1.00 77.69 73 TYR A C 1
ATOM 577 O O . TYR A 1 73 ? 7.171 -13.288 -15.437 1.00 77.69 73 TYR A O 1
ATOM 585 N N . ALA A 1 74 ? 6.236 -12.775 -13.473 1.00 82.94 74 ALA A N 1
ATOM 586 C CA . ALA A 1 74 ? 7.489 -12.825 -12.719 1.00 82.94 74 ALA A CA 1
ATOM 587 C C . ALA A 1 74 ? 8.117 -14.226 -12.739 1.00 82.94 74 ALA A C 1
ATOM 589 O O . ALA A 1 74 ? 9.321 -14.364 -12.937 1.00 82.94 74 ALA A O 1
ATOM 590 N N . ALA A 1 75 ? 7.283 -15.263 -12.618 1.00 86.31 75 ALA A N 1
ATOM 591 C CA . ALA A 1 75 ? 7.697 -16.662 -12.712 1.00 86.31 75 ALA A CA 1
ATOM 592 C C . ALA A 1 75 ? 8.279 -17.055 -14.086 1.00 86.31 75 ALA A C 1
ATOM 594 O O . ALA A 1 75 ? 8.915 -18.095 -14.198 1.00 86.31 75 ALA A O 1
ATOM 595 N N . GLN A 1 76 ? 8.060 -16.258 -15.139 1.00 86.19 76 GLN A N 1
ATOM 596 C CA . GLN A 1 76 ? 8.685 -16.477 -16.449 1.00 86.19 76 GLN A CA 1
ATOM 597 C C . GLN A 1 76 ? 10.078 -15.840 -16.563 1.00 86.19 76 GLN A C 1
ATOM 599 O O . GLN A 1 76 ? 10.825 -16.191 -17.473 1.00 86.19 76 GLN A O 1
ATOM 604 N N . ILE A 1 77 ? 10.417 -14.891 -15.686 1.00 85.62 77 ILE A N 1
ATOM 605 C CA . ILE A 1 77 ? 11.676 -14.133 -15.741 1.00 85.62 77 ILE A CA 1
ATOM 606 C C . ILE A 1 77 ? 12.795 -14.861 -14.994 1.00 85.62 77 ILE A C 1
ATOM 608 O O . ILE A 1 77 ? 13.937 -14.853 -15.449 1.00 85.62 77 ILE A O 1
ATOM 612 N N . ASP A 1 78 ? 12.477 -15.472 -13.855 1.00 88.19 78 ASP A N 1
ATOM 613 C CA . ASP A 1 78 ? 13.445 -16.119 -12.969 1.00 88.19 78 ASP A CA 1
ATOM 614 C C . ASP A 1 78 ? 13.078 -17.609 -12.792 1.00 88.19 78 ASP A C 1
ATOM 616 O O . ASP A 1 78 ? 11.900 -17.920 -12.601 1.00 88.19 78 ASP A O 1
ATOM 620 N N . PRO A 1 79 ? 14.045 -18.545 -12.896 1.00 91.38 79 PRO A N 1
ATOM 621 C CA . PRO A 1 79 ? 13.793 -19.983 -12.788 1.00 91.38 79 PRO A CA 1
ATOM 622 C C . PRO A 1 79 ? 13.531 -20.479 -11.355 1.00 91.38 79 PRO A C 1
ATOM 624 O O . PRO A 1 79 ? 13.268 -21.672 -11.176 1.00 91.38 79 PRO A O 1
ATOM 627 N N . ALA A 1 80 ? 13.650 -19.628 -10.332 1.00 93.50 80 ALA A N 1
ATOM 628 C CA . ALA A 1 80 ? 13.418 -20.012 -8.945 1.00 93.50 80 ALA A CA 1
ATOM 629 C C . ALA A 1 80 ? 11.989 -20.556 -8.719 1.00 93.50 80 ALA A C 1
ATOM 631 O O . ALA A 1 80 ? 11.027 -20.088 -9.335 1.00 93.50 80 ALA A O 1
ATOM 632 N N . PRO A 1 81 ? 11.813 -21.544 -7.822 1.00 92.44 81 PRO A N 1
ATOM 633 C CA . PRO A 1 81 ? 10.488 -22.039 -7.479 1.00 92.44 81 PRO A CA 1
ATOM 634 C C . PRO A 1 81 ? 9.671 -20.942 -6.770 1.00 92.44 81 PRO A C 1
ATOM 636 O O . PRO A 1 81 ? 10.187 -20.296 -5.858 1.00 92.44 81 PRO A O 1
ATOM 639 N N . PRO A 1 82 ? 8.389 -20.750 -7.132 1.00 90.81 82 PRO A N 1
ATOM 640 C CA . PRO A 1 82 ? 7.579 -19.674 -6.579 1.00 90.81 82 PRO A CA 1
ATOM 641 C C . PRO A 1 82 ? 7.263 -19.902 -5.101 1.00 90.81 82 PRO A C 1
ATOM 643 O O . PRO A 1 82 ? 6.632 -20.892 -4.723 1.00 90.81 82 PRO A O 1
ATOM 646 N N . VAL A 1 83 ? 7.625 -18.923 -4.277 1.00 89.56 83 VAL A N 1
ATOM 647 C CA . VAL A 1 83 ? 7.215 -18.815 -2.877 1.00 89.56 83 VAL A CA 1
ATOM 648 C C . VAL A 1 83 ? 6.172 -17.715 -2.779 1.00 89.56 83 VAL A C 1
ATOM 650 O O . VAL A 1 83 ? 6.446 -16.531 -2.963 1.00 89.56 83 VAL A O 1
ATOM 653 N N . PHE A 1 84 ? 4.931 -18.099 -2.498 1.00 83.06 84 PHE A N 1
ATOM 654 C CA . PHE A 1 84 ? 3.856 -17.124 -2.379 1.00 83.06 84 PHE A CA 1
ATOM 655 C C . PHE A 1 84 ? 4.043 -16.278 -1.129 1.00 83.06 84 PHE A C 1
ATOM 657 O O . PHE A 1 84 ? 4.232 -16.806 -0.031 1.00 83.06 84 PHE A O 1
ATOM 664 N N . LEU A 1 85 ? 3.900 -14.958 -1.288 1.00 75.50 85 LEU A N 1
ATOM 665 C CA . LEU A 1 85 ? 3.814 -14.062 -0.145 1.00 75.50 85 LEU A CA 1
ATOM 666 C C . LEU A 1 85 ? 2.709 -14.575 0.780 1.00 75.50 85 LEU A C 1
ATOM 668 O O . LEU A 1 85 ? 1.557 -14.675 0.328 1.00 75.50 85 LEU A O 1
ATOM 672 N N . PRO A 1 86 ?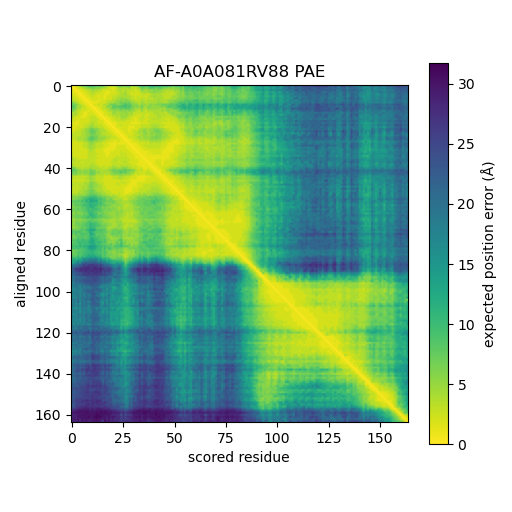 3.010 -14.864 2.060 1.00 66.88 86 PRO A N 1
ATOM 673 C CA . PRO A 1 86 ? 1.964 -15.209 2.993 1.00 66.88 86 PRO A CA 1
ATOM 674 C C . PRO A 1 86 ? 0.930 -14.085 2.940 1.00 66.88 86 PRO A C 1
ATOM 676 O O . PRO A 1 86 ? 1.236 -12.885 3.058 1.00 66.88 86 PRO A O 1
ATOM 679 N N . ARG A 1 87 ? -0.324 -14.467 2.675 1.00 60.47 87 ARG A N 1
ATOM 680 C CA . ARG A 1 87 ? -1.444 -13.588 3.002 1.00 60.47 87 ARG A CA 1
ATOM 681 C C . ARG A 1 87 ? -1.237 -13.277 4.468 1.00 60.47 87 ARG A C 1
ATOM 683 O O . ARG A 1 87 ? -1.034 -14.218 5.231 1.00 60.47 87 ARG A O 1
ATOM 690 N N . LEU A 1 88 ? -1.181 -11.990 4.815 1.00 55.47 88 LEU A N 1
ATOM 691 C CA . LEU A 1 88 ? -1.075 -11.588 6.208 1.00 55.47 88 LEU A CA 1
ATOM 692 C C . LEU A 1 88 ? -2.101 -12.433 6.965 1.00 55.47 88 LEU A C 1
ATOM 694 O O . LEU A 1 88 ? -3.303 -12.289 6.742 1.00 55.47 88 LEU A O 1
ATOM 698 N N . LEU A 1 89 ? -1.619 -13.360 7.800 1.00 49.25 89 LEU A N 1
ATOM 699 C CA . LEU A 1 89 ? -2.390 -13.775 8.958 1.00 49.25 89 LEU A CA 1
ATOM 700 C C . LEU A 1 89 ? -2.776 -12.438 9.583 1.00 49.25 89 LEU A C 1
ATOM 702 O O . LEU A 1 89 ? -1.885 -11.600 9.750 1.00 49.25 89 LEU A O 1
ATOM 706 N N . GLY A 1 90 ? -4.083 -12.179 9.707 1.00 50.66 90 GLY A N 1
ATOM 707 C CA . GLY A 1 90 ? -4.616 -10.854 10.036 1.00 50.66 90 GLY A CA 1
ATOM 708 C C . GLY A 1 90 ? -3.765 -10.166 11.100 1.00 50.66 90 GLY A C 1
ATOM 709 O O . GLY A 1 90 ? -3.205 -10.863 11.948 1.00 50.66 90 GLY A O 1
ATOM 710 N N . ARG A 1 91 ? -3.611 -8.833 10.993 1.00 53.03 91 ARG A N 1
ATOM 711 C CA . ARG A 1 91 ? -2.752 -8.005 11.866 1.00 53.03 91 ARG A CA 1
ATOM 712 C C . ARG A 1 91 ? -2.641 -8.627 13.254 1.00 53.03 91 ARG A C 1
ATOM 714 O O . ARG A 1 91 ? -3.678 -8.948 13.845 1.00 53.03 91 ARG A O 1
ATOM 721 N N . LYS A 1 92 ? -1.413 -8.815 13.762 1.00 58.22 92 LYS A N 1
ATOM 722 C CA . LYS A 1 92 ? -1.227 -9.356 15.114 1.00 58.22 92 LYS A CA 1
ATOM 723 C C . LYS A 1 92 ? -2.145 -8.567 16.043 1.00 58.22 92 LYS A C 1
ATOM 725 O O . LYS A 1 92 ? -2.258 -7.352 15.927 1.00 58.22 92 LYS A O 1
ATOM 730 N N . ALA A 1 93 ? -2.840 -9.261 16.930 1.00 59.25 93 ALA A N 1
ATOM 731 C CA . ALA A 1 93 ? -3.896 -8.673 17.749 1.00 59.25 93 ALA A CA 1
ATOM 732 C C . ALA A 1 93 ? -3.473 -7.398 18.501 1.00 59.25 93 ALA A C 1
ATOM 734 O O . ALA A 1 93 ? -4.256 -6.461 18.643 1.00 59.25 93 ALA A O 1
ATOM 735 N N . VAL A 1 94 ? -2.205 -7.352 18.918 1.00 62.00 94 VAL A N 1
ATOM 736 C CA . VAL A 1 94 ? -1.567 -6.191 19.548 1.00 62.00 94 VAL A CA 1
ATOM 737 C C . VAL A 1 94 ? -1.480 -5.006 18.579 1.00 62.00 94 VAL A C 1
ATOM 739 O O . VAL A 1 94 ? -1.932 -3.916 18.923 1.00 62.00 94 VAL A O 1
ATOM 742 N N . ASP A 1 95 ? -1.021 -5.231 17.345 1.00 64.88 95 ASP A N 1
ATOM 743 C CA . ASP A 1 95 ? -0.938 -4.210 16.292 1.00 64.88 95 ASP A CA 1
ATOM 744 C C . ASP A 1 95 ? -2.322 -3.618 15.976 1.00 64.88 95 ASP A C 1
ATOM 746 O O . ASP A 1 95 ? -2.443 -2.434 15.663 1.00 64.88 95 ASP A O 1
ATOM 750 N N . SER A 1 96 ? -3.386 -4.424 16.069 1.00 69.31 96 SER A N 1
ATOM 751 C CA . SER A 1 96 ? -4.763 -3.962 15.858 1.00 69.31 96 SER A CA 1
ATOM 752 C C . SER A 1 96 ? -5.221 -2.973 16.933 1.00 69.31 96 SER A C 1
ATOM 754 O O . SER A 1 96 ? -5.826 -1.956 16.585 1.00 69.31 96 SER A O 1
ATOM 756 N N . ILE A 1 97 ? -4.916 -3.217 18.212 1.00 75.25 97 ILE A N 1
ATOM 757 C CA . ILE A 1 97 ? -5.230 -2.279 19.304 1.00 75.25 97 ILE A CA 1
ATOM 758 C C . ILE A 1 97 ? -4.344 -1.041 19.216 1.00 75.25 97 ILE A C 1
ATOM 760 O O . ILE A 1 97 ? -4.857 0.079 19.193 1.00 75.25 97 ILE A O 1
ATOM 764 N N . GLU A 1 98 ? -3.029 -1.229 19.111 1.00 75.06 98 GLU A N 1
ATOM 765 C CA . GLU A 1 98 ? -2.062 -0.132 19.076 1.00 75.06 98 GLU A CA 1
ATOM 766 C C . GLU A 1 98 ? -2.340 0.816 17.904 1.00 75.06 98 GLU A C 1
ATOM 768 O O . GLU A 1 98 ? -2.369 2.034 18.080 1.00 75.06 98 GLU A O 1
ATOM 773 N N . ALA A 1 99 ? -2.653 0.283 16.717 1.00 75.12 99 ALA A N 1
ATOM 774 C CA . ALA A 1 99 ? -3.005 1.100 15.561 1.00 75.12 99 ALA A CA 1
ATOM 775 C C . ALA A 1 99 ? -4.281 1.927 15.787 1.00 75.12 99 ALA A C 1
ATOM 777 O O . ALA A 1 99 ? -4.334 3.086 15.366 1.00 75.12 99 ALA A O 1
ATOM 778 N N . LYS A 1 100 ? -5.309 1.367 16.446 1.00 82.56 100 LYS A N 1
ATOM 779 C CA . LYS A 1 100 ? -6.552 2.097 16.759 1.00 82.56 100 LYS A CA 1
ATOM 780 C C . LYS A 1 100 ? -6.314 3.179 17.809 1.00 82.56 100 LYS A C 1
ATOM 782 O O . LYS A 1 100 ? -6.760 4.308 17.610 1.00 82.56 100 LYS A O 1
ATOM 787 N N . VAL A 1 101 ? -5.558 2.876 18.864 1.00 84.69 101 VAL A N 1
ATOM 788 C CA . VAL A 1 101 ? -5.168 3.853 19.894 1.00 84.69 101 VAL A CA 1
ATOM 789 C C . VAL A 1 101 ? -4.335 4.975 19.278 1.00 84.69 101 VAL A C 1
ATOM 791 O O . VAL A 1 101 ? -4.642 6.149 19.478 1.00 84.69 101 VAL A O 1
ATOM 794 N N . LYS A 1 102 ? -3.330 4.646 18.461 1.00 83.25 102 LYS A N 1
ATOM 795 C CA . LYS A 1 102 ? -2.501 5.626 17.747 1.00 83.25 102 LYS A CA 1
ATOM 796 C C . LYS A 1 102 ? -3.339 6.525 16.843 1.00 83.25 102 LYS A C 1
ATOM 798 O O . LYS A 1 102 ? -3.134 7.737 16.823 1.00 83.25 102 LYS A O 1
ATOM 803 N N . TRP A 1 103 ? -4.299 5.952 16.117 1.00 88.06 103 TRP A N 1
ATOM 804 C CA . TRP A 1 103 ? -5.222 6.726 15.291 1.00 88.06 103 TRP A CA 1
ATOM 805 C C . TRP A 1 103 ? -6.067 7.689 16.137 1.00 88.06 103 TRP A C 1
ATOM 807 O O . TRP A 1 103 ? -6.109 8.876 15.820 1.00 88.06 103 TRP A O 1
ATOM 817 N N . LEU A 1 104 ? -6.660 7.221 17.243 1.00 87.88 104 LEU A N 1
ATOM 818 C CA . LEU A 1 104 ? -7.432 8.065 18.165 1.00 87.88 104 LEU A CA 1
ATOM 819 C C . LEU A 1 104 ? -6.580 9.197 18.750 1.00 87.88 104 LEU A C 1
ATOM 821 O O . LEU A 1 104 ? -7.015 10.348 18.762 1.00 87.88 104 LEU A O 1
ATOM 825 N N . ARG A 1 105 ? -5.345 8.901 19.169 1.00 88.38 105 ARG A N 1
ATOM 826 C CA . ARG A 1 105 ? -4.408 9.914 19.674 1.00 88.38 105 ARG A CA 1
ATOM 827 C C . ARG A 1 105 ? -4.113 10.977 18.617 1.00 88.38 105 ARG A C 1
ATOM 829 O O . ARG A 1 105 ? -4.214 12.164 18.905 1.00 88.38 105 ARG A O 1
ATOM 836 N N . ASN A 1 106 ? -3.817 10.562 17.388 1.00 88.06 106 ASN A N 1
ATOM 837 C CA . ASN A 1 106 ? -3.465 11.489 16.314 1.00 88.06 106 ASN A CA 1
ATOM 838 C C . ASN A 1 106 ? -4.650 12.341 15.836 1.00 88.06 106 ASN A C 1
ATOM 840 O O . ASN A 1 106 ? -4.451 13.495 15.475 1.00 88.06 106 ASN A O 1
ATOM 844 N N . GLN A 1 107 ? -5.862 11.782 15.800 1.00 89.69 107 GLN A N 1
ATOM 845 C CA . GLN A 1 107 ? -7.030 12.465 15.233 1.00 89.69 107 GLN A CA 1
ATOM 846 C C . GLN A 1 107 ? -7.838 13.247 16.268 1.00 89.69 107 GLN A C 1
ATOM 848 O O . GLN A 1 107 ? -8.368 14.311 15.959 1.00 89.69 107 GLN A O 1
ATOM 853 N N . ALA A 1 108 ? -7.958 12.723 17.488 1.00 89.81 108 ALA A N 1
ATOM 854 C CA . ALA A 1 108 ? -8.950 13.200 18.445 1.00 89.81 108 ALA A CA 1
ATOM 855 C C . ALA A 1 108 ? -8.353 13.739 19.751 1.00 89.81 108 ALA A C 1
ATOM 857 O O . ALA A 1 108 ? -9.047 14.476 20.447 1.00 89.81 108 ALA A O 1
ATOM 858 N N . SER A 1 109 ? -7.085 13.450 20.084 1.00 91.75 109 SER A N 1
ATOM 859 C CA . SER A 1 109 ? -6.526 13.774 21.411 1.00 91.75 109 SER A CA 1
ATOM 860 C C . SER A 1 109 ? -6.657 15.247 21.787 1.00 91.75 109 SER A C 1
ATOM 862 O O . SER A 1 109 ? -7.049 15.548 22.910 1.00 91.75 109 SER A O 1
ATOM 864 N N . ALA A 1 110 ? -6.354 16.167 20.868 1.00 93.94 110 ALA A N 1
ATOM 865 C CA . ALA A 1 110 ? -6.425 17.599 21.153 1.00 93.94 110 ALA A CA 1
ATOM 866 C C . ALA A 1 110 ? -7.867 18.070 21.405 1.00 93.94 110 ALA A C 1
ATOM 868 O O . ALA A 1 110 ? -8.107 18.918 22.262 1.00 93.94 110 ALA A O 1
ATOM 869 N N . SER A 1 111 ? -8.836 17.517 20.674 1.00 92.50 111 SER A N 1
ATOM 870 C CA . SER A 1 111 ? -10.253 17.852 20.837 1.00 92.50 111 SER A CA 1
ATOM 871 C C . SER A 1 111 ? -10.822 17.255 22.123 1.00 92.50 111 SER A C 1
ATOM 873 O O . SER A 1 111 ? -11.483 17.967 22.874 1.00 92.50 111 SER A O 1
ATOM 875 N N . ILE A 1 112 ? -10.500 15.990 22.418 1.00 91.12 112 ILE A N 1
ATOM 876 C CA . ILE A 1 112 ? -10.890 15.320 23.666 1.00 91.12 112 ILE A CA 1
ATOM 877 C C . ILE A 1 112 ? -10.324 16.083 24.869 1.00 91.12 112 ILE A C 1
ATOM 879 O O . ILE A 1 112 ? -11.065 16.348 25.807 1.00 91.12 112 ILE A O 1
ATOM 883 N N . ALA A 1 113 ? -9.062 16.524 24.818 1.00 91.75 113 ALA A N 1
ATOM 884 C CA . ALA A 1 113 ? -8.443 17.292 25.900 1.00 91.75 113 ALA A CA 1
ATOM 885 C C . ALA A 1 113 ? -9.166 18.622 26.183 1.00 91.75 113 ALA A C 1
ATOM 887 O O . ALA A 1 113 ? -9.361 18.989 27.337 1.00 91.75 113 ALA A O 1
ATOM 888 N N . LYS A 1 114 ? -9.622 19.338 25.147 1.00 92.12 114 LYS A N 1
ATOM 889 C CA . LYS A 1 114 ? -10.390 20.584 25.327 1.00 92.12 114 LYS A CA 1
ATOM 890 C C . LYS A 1 114 ? -11.713 20.341 26.052 1.00 92.12 114 LYS A C 1
ATOM 892 O O . LYS A 1 114 ? -12.046 21.084 26.970 1.00 92.12 114 LYS A O 1
ATOM 897 N N . VAL A 1 115 ? -12.444 19.301 25.649 1.00 91.25 115 VAL A N 1
ATOM 898 C CA . VAL A 1 115 ? -13.709 18.911 26.290 1.00 91.25 115 VAL A CA 1
ATOM 899 C C . VAL A 1 115 ? -13.447 18.444 27.723 1.00 91.25 115 VAL A C 1
ATOM 901 O O . VAL A 1 115 ? -14.129 18.871 28.645 1.00 91.25 115 VAL A O 1
ATOM 904 N N . PHE A 1 116 ? -12.385 17.670 27.933 1.00 92.19 116 PHE A N 1
ATOM 905 C CA . PHE A 1 116 ? -11.945 17.232 29.252 1.00 92.19 116 PHE A CA 1
ATOM 906 C C . PHE A 1 116 ? -11.663 18.395 30.214 1.00 92.19 116 PHE A C 1
ATOM 908 O O . PHE A 1 116 ? -12.137 18.392 31.349 1.00 92.19 116 PHE A O 1
ATOM 915 N N . HIS A 1 117 ? -10.953 19.428 29.754 1.00 92.38 117 HIS A N 1
ATOM 916 C CA . HIS A 1 117 ? -10.719 20.632 30.552 1.00 92.38 117 HIS A CA 1
ATOM 917 C C . HIS A 1 117 ? -12.002 21.427 30.819 1.00 92.38 117 HIS A C 1
ATOM 919 O O . HIS A 1 117 ? -12.154 21.965 31.911 1.00 92.38 117 HIS A O 1
ATOM 925 N N . PHE A 1 118 ? -12.934 21.483 29.862 1.00 92.62 118 PHE A N 1
ATOM 926 C CA . PHE A 1 118 ? -14.222 22.160 30.043 1.00 92.62 118 PHE A CA 1
ATOM 927 C C . PHE A 1 118 ? -15.072 21.514 31.148 1.00 92.62 118 PHE A C 1
ATOM 929 O O . PHE A 1 118 ? -15.698 22.219 31.934 1.00 92.62 118 PHE A O 1
ATOM 936 N N . PHE A 1 119 ? -15.042 20.184 31.253 1.00 92.25 119 PHE A N 1
ATOM 937 C CA . PHE A 1 119 ? -15.740 19.430 32.298 1.00 92.25 119 PHE A CA 1
ATOM 938 C C . PHE A 1 119 ? -14.915 19.259 33.587 1.00 92.25 119 PHE A C 1
ATOM 940 O O . PHE A 1 119 ? -15.157 18.335 34.356 1.00 92.25 119 PHE A O 1
ATOM 947 N N . ASN A 1 120 ? -13.937 20.138 33.848 1.00 90.06 120 ASN A N 1
ATOM 948 C CA . ASN A 1 120 ? -13.111 20.133 35.067 1.00 90.06 120 ASN A CA 1
ATOM 949 C C . ASN A 1 120 ? -12.439 18.783 35.376 1.00 90.06 120 ASN A C 1
ATOM 951 O O . ASN A 1 120 ? -12.208 18.442 36.535 1.00 90.06 120 ASN A O 1
ATOM 955 N N . GLY A 1 121 ? -12.104 18.020 34.339 1.00 86.69 121 GLY A N 1
ATOM 956 C CA . GLY A 1 121 ? -11.448 16.730 34.490 1.00 86.69 121 GLY A CA 1
ATOM 957 C C . GLY A 1 121 ? -12.377 15.548 34.787 1.00 86.69 121 GLY A C 1
ATOM 958 O O . GLY A 1 121 ? -11.880 14.480 35.143 1.00 86.69 121 GLY A O 1
ATOM 959 N N . ASP A 1 122 ? -13.694 15.694 34.626 1.00 90.06 122 ASP A N 1
ATOM 960 C CA . ASP A 1 122 ? -14.630 14.569 34.709 1.00 90.06 122 ASP A CA 1
ATOM 961 C C . ASP A 1 122 ? -14.525 13.668 33.462 1.00 90.06 122 ASP A C 1
ATOM 963 O O . ASP A 1 122 ? -15.033 13.982 32.383 1.00 90.06 122 ASP A O 1
ATOM 967 N N . ILE A 1 123 ? -13.831 12.536 33.608 1.00 87.50 123 ILE A N 1
ATOM 968 C CA . ILE A 1 123 ? -13.597 11.565 32.529 1.00 87.50 123 ILE A CA 1
ATOM 969 C C . ILE A 1 123 ? -14.895 10.856 32.119 1.00 87.50 123 ILE A C 1
ATOM 971 O O . ILE A 1 123 ? -15.100 10.609 30.928 1.00 87.50 123 ILE A O 1
ATOM 975 N N . GLU A 1 124 ? -15.757 10.506 33.074 1.00 87.12 124 GLU A N 1
ATOM 976 C CA . GLU A 1 124 ? -16.934 9.663 32.826 1.00 87.12 124 GLU A CA 1
ATOM 977 C C . GLU A 1 124 ? -17.975 10.409 31.994 1.00 87.12 124 GLU A C 1
ATOM 979 O O . GLU A 1 124 ? -18.482 9.883 30.995 1.00 87.12 124 GLU A O 1
ATOM 984 N N . THR A 1 125 ? -18.225 11.672 32.337 1.00 87.94 125 THR A N 1
ATOM 985 C CA . THR A 1 125 ? -19.115 12.543 31.560 1.00 87.94 125 THR A CA 1
ATOM 986 C C . THR A 1 125 ? -18.579 12.749 30.141 1.00 87.94 125 THR A C 1
ATOM 988 O O . THR A 1 125 ? -19.316 12.650 29.162 1.00 87.94 125 THR A O 1
ATOM 991 N N . VAL A 1 126 ? -17.271 12.959 29.986 1.00 88.69 126 VAL A N 1
ATOM 992 C CA . VAL A 1 126 ? -16.659 13.189 28.668 1.00 88.69 126 VAL A CA 1
ATOM 993 C C . VAL A 1 126 ? -16.721 11.935 27.793 1.00 88.69 126 VAL A C 1
ATOM 995 O O . VAL A 1 126 ? -17.072 12.024 26.615 1.00 88.69 126 VAL A O 1
ATOM 998 N N . LEU A 1 127 ? -16.412 10.760 28.345 1.00 87.44 127 LEU A N 1
ATOM 999 C CA . LEU A 1 127 ? -16.467 9.504 27.595 1.00 87.44 127 LEU A CA 1
ATOM 1000 C C . LEU A 1 127 ? -17.898 9.111 27.228 1.00 87.44 127 LEU A C 1
ATOM 1002 O O . LEU A 1 127 ? -18.116 8.709 26.086 1.00 87.44 127 LEU A O 1
ATOM 1006 N N . SER A 1 128 ? -18.863 9.267 28.136 1.00 87.62 128 SER A N 1
ATOM 1007 C CA . SER A 1 128 ? -20.279 8.986 27.845 1.00 87.62 128 SER A CA 1
ATOM 1008 C C . SER A 1 128 ? -20.863 9.926 26.785 1.00 87.62 128 SER A C 1
ATOM 1010 O O . SER A 1 128 ? -21.695 9.507 25.987 1.00 87.62 128 SER A O 1
ATOM 1012 N N . MET A 1 129 ? -20.383 11.172 26.697 1.00 86.88 129 MET A N 1
ATOM 1013 C CA . MET A 1 129 ? -20.760 12.087 25.614 1.00 86.88 129 MET A CA 1
ATOM 1014 C C . MET A 1 129 ? -20.131 11.724 24.259 1.00 86.88 129 MET A C 1
ATOM 1016 O O . MET A 1 129 ? -20.743 11.953 23.215 1.00 86.88 129 MET A O 1
ATOM 1020 N N . ILE A 1 130 ? -18.897 11.206 24.249 1.00 89.56 130 ILE A N 1
ATOM 1021 C CA . ILE A 1 130 ? -18.172 10.856 23.014 1.00 89.56 130 ILE A CA 1
ATOM 1022 C C . ILE A 1 130 ? -18.644 9.510 22.457 1.00 89.56 130 ILE A C 1
ATOM 1024 O O . ILE A 1 130 ? -18.822 9.361 21.243 1.00 89.56 130 ILE A O 1
ATOM 1028 N N . VAL A 1 131 ? -18.802 8.512 23.326 1.00 88.31 131 VAL A N 1
ATOM 1029 C CA . VAL A 1 131 ? -19.186 7.155 22.943 1.00 88.31 131 VAL A CA 1
ATOM 1030 C C . VAL A 1 131 ? -20.703 7.071 22.907 1.00 88.31 131 VAL A C 1
ATOM 1032 O O . VAL A 1 131 ? -21.372 7.067 23.932 1.00 88.31 131 VAL A O 1
ATOM 1035 N N . ARG A 1 132 ? -21.249 6.980 21.699 1.00 87.81 132 ARG A N 1
ATOM 1036 C CA . ARG A 1 132 ? -22.690 6.872 21.503 1.00 87.81 132 ARG A CA 1
ATOM 1037 C C . ARG A 1 132 ? -23.231 5.523 21.980 1.00 87.81 132 ARG A C 1
ATOM 1039 O O . ARG A 1 132 ? -22.596 4.485 21.800 1.00 87.81 132 ARG A O 1
ATOM 1046 N N . GLU A 1 133 ? -24.442 5.536 22.521 1.00 85.31 133 GLU A N 1
ATOM 1047 C CA . GLU A 1 133 ? -25.101 4.350 23.080 1.00 85.31 133 GLU A CA 1
ATOM 1048 C C . GLU A 1 133 ? -25.426 3.276 22.020 1.00 85.31 133 GLU A C 1
ATOM 1050 O O . GLU A 1 133 ? -25.326 2.073 22.282 1.00 85.31 133 GLU A O 1
ATOM 1055 N N . ASP A 1 134 ? -25.706 3.690 20.780 1.00 87.25 134 ASP A N 1
ATOM 1056 C CA . ASP A 1 134 ? -25.876 2.792 19.629 1.00 87.25 134 ASP A CA 1
ATOM 1057 C C . ASP A 1 134 ? -24.582 2.043 19.274 1.00 87.25 134 ASP A C 1
ATOM 1059 O O . ASP A 1 134 ? -24.627 0.904 18.813 1.00 87.25 134 ASP A O 1
ATOM 1063 N N . HIS A 1 135 ? -23.413 2.636 19.527 1.00 86.25 135 HIS A N 1
ATOM 1064 C CA . HIS A 1 135 ? -22.129 1.964 19.340 1.00 86.25 135 HIS A CA 1
ATOM 1065 C C . HIS A 1 135 ? -21.801 0.989 20.480 1.00 86.25 135 HIS A C 1
ATOM 1067 O O . HIS A 1 135 ? -21.185 -0.042 20.223 1.00 86.25 135 HIS A O 1
ATOM 1073 N N . ILE A 1 136 ? -22.225 1.280 21.715 1.00 81.44 136 ILE A N 1
ATOM 1074 C CA . ILE A 1 136 ? -22.018 0.401 22.884 1.00 81.44 136 ILE A CA 1
ATOM 1075 C C . ILE A 1 136 ? -22.838 -0.884 22.747 1.00 81.44 136 ILE A C 1
ATOM 1077 O O . ILE A 1 136 ? -22.353 -1.980 23.020 1.00 81.44 136 ILE A O 1
ATOM 1081 N N . THR A 1 137 ? -24.086 -0.753 22.302 1.00 84.81 137 THR A N 1
ATOM 1082 C CA . THR A 1 137 ? -25.016 -1.881 22.146 1.00 84.81 137 THR A CA 1
ATOM 1083 C C . THR A 1 137 ? -24.753 -2.709 20.883 1.00 84.81 137 THR A C 1
ATOM 1085 O O . THR A 1 137 ? -25.213 -3.849 20.771 1.00 84.81 137 THR A O 1
ATOM 1088 N N . ASN A 1 138 ? -23.979 -2.181 19.930 1.00 85.19 138 ASN A N 1
ATOM 1089 C CA . ASN A 1 138 ? -23.660 -2.869 18.687 1.00 85.19 138 ASN A CA 1
ATOM 1090 C C . ASN A 1 138 ? -22.554 -3.920 18.870 1.00 85.19 138 ASN A C 1
ATOM 1092 O O . ASN A 1 138 ? -21.360 -3.654 18.730 1.00 85.19 138 ASN A O 1
ATOM 1096 N N . MET A 1 139 ? -22.978 -5.169 19.053 1.00 74.69 139 MET A N 1
ATOM 1097 C CA . MET A 1 139 ? -22.093 -6.327 19.206 1.00 74.69 139 MET A CA 1
ATOM 1098 C C . MET A 1 139 ? -21.203 -6.637 17.990 1.00 74.69 139 MET A C 1
ATOM 1100 O O . MET A 1 139 ? -20.293 -7.459 18.124 1.00 74.69 139 MET A O 1
ATOM 1104 N N . ASN A 1 140 ? -21.432 -6.003 16.832 1.00 80.12 140 ASN A N 1
ATOM 1105 C CA . ASN A 1 140 ? -20.599 -6.152 15.634 1.00 80.12 140 ASN A CA 1
ATOM 1106 C C . ASN A 1 140 ? -19.401 -5.184 15.609 1.00 80.12 140 ASN A C 1
ATOM 1108 O O . ASN A 1 140 ? -18.479 -5.387 14.820 1.00 80.12 140 ASN A O 1
ATOM 1112 N N . LEU A 1 141 ? -19.373 -4.152 16.464 1.00 77.00 141 LEU A N 1
ATOM 1113 C CA . LEU A 1 141 ? -18.230 -3.244 16.603 1.00 77.00 141 LEU A CA 1
ATOM 1114 C C . LEU A 1 141 ? -17.155 -3.883 17.487 1.00 77.00 141 LEU A C 1
ATOM 1116 O O . LEU A 1 141 ? -16.989 -3.549 18.657 1.00 77.00 141 LEU A O 1
ATOM 1120 N N . ARG A 1 142 ? -16.415 -4.832 16.915 1.00 72.69 142 ARG A N 1
ATOM 1121 C CA . ARG A 1 142 ? -15.294 -5.502 17.582 1.00 72.69 142 ARG A CA 1
ATOM 1122 C C . ARG A 1 142 ? -13.987 -5.201 16.872 1.00 72.69 142 ARG A C 1
ATOM 1124 O O . ARG A 1 142 ? -13.957 -4.859 15.690 1.00 72.69 142 ARG A O 1
ATOM 1131 N N . LEU A 1 143 ? -12.888 -5.347 17.604 1.00 72.75 143 LEU A N 1
ATOM 1132 C CA . LEU A 1 143 ? -11.574 -5.396 16.982 1.00 72.75 143 LEU A CA 1
ATOM 1133 C C . LEU A 1 143 ? -11.523 -6.616 16.056 1.00 72.75 143 LEU A C 1
ATOM 1135 O O . LEU A 1 143 ? -11.916 -7.713 16.453 1.00 72.75 143 LEU A O 1
ATOM 1139 N N . ASP A 1 144 ? -11.038 -6.414 14.833 1.00 69.56 144 ASP A N 1
ATOM 1140 C CA . ASP A 1 144 ? -10.868 -7.471 13.835 1.00 69.56 144 ASP A CA 1
ATOM 1141 C C . ASP A 1 144 ? -9.670 -8.354 14.216 1.00 69.56 144 ASP A C 1
ATOM 1143 O O . ASP A 1 144 ? -8.542 -8.169 13.755 1.00 69.56 144 ASP A O 1
ATOM 1147 N N . ILE A 1 145 ? -9.899 -9.221 15.203 1.00 68.06 145 ILE A N 1
ATOM 1148 C CA . ILE A 1 145 ? -8.890 -10.047 15.859 1.00 68.06 145 ILE A CA 1
ATOM 1149 C C . ILE A 1 145 ? -9.447 -11.468 16.010 1.00 68.06 145 ILE A C 1
ATOM 1151 O O . ILE A 1 145 ? -10.507 -11.636 16.625 1.00 68.06 145 ILE A O 1
ATOM 1155 N N . PRO A 1 146 ? -8.730 -12.503 15.526 1.00 67.75 146 PRO A N 1
ATOM 1156 C CA . PRO A 1 146 ? -9.117 -13.893 15.740 1.00 67.75 146 PRO A CA 1
ATOM 1157 C C . PRO A 1 146 ? -9.286 -14.236 17.236 1.00 67.75 146 PRO A C 1
ATOM 1159 O O . PRO A 1 146 ? -8.454 -13.808 18.043 1.00 67.75 146 PRO A O 1
ATOM 1162 N N . PRO A 1 147 ? -10.285 -15.058 17.624 1.00 68.38 147 PRO A N 1
ATOM 1163 C CA . PRO A 1 147 ? -10.609 -15.336 19.031 1.00 68.38 147 PRO A CA 1
ATOM 1164 C C . PRO A 1 147 ? -9.428 -15.822 19.881 1.00 68.38 147 PRO A C 1
ATOM 1166 O O . PRO A 1 147 ? -9.291 -15.419 21.030 1.00 68.38 147 PRO A O 1
ATOM 1169 N N . VAL A 1 148 ? -8.529 -16.619 19.291 1.00 68.94 148 VAL A N 1
ATOM 1170 C CA . VAL A 1 148 ? -7.319 -17.148 19.949 1.00 68.94 148 VAL A CA 1
ATOM 1171 C C . VAL A 1 148 ? -6.443 -16.034 20.529 1.00 68.94 148 VAL A C 1
ATOM 1173 O O . VAL A 1 148 ? -5.817 -16.209 21.572 1.00 68.94 148 VAL A O 1
ATOM 1176 N N . TYR A 1 149 ? -6.401 -14.871 19.878 1.00 66.56 149 TYR A N 1
ATOM 1177 C CA . TYR A 1 149 ? -5.599 -13.753 20.352 1.00 66.56 149 TYR A CA 1
ATOM 1178 C C . TYR A 1 149 ? -6.340 -12.821 21.312 1.00 66.56 149 TYR A C 1
ATOM 1180 O O . TYR A 1 149 ? -5.676 -12.079 22.030 1.00 66.56 149 TYR A O 1
ATOM 1188 N N . GLN A 1 150 ? -7.676 -12.855 21.361 1.00 66.56 150 GLN A N 1
ATOM 1189 C CA . GLN A 1 150 ? -8.442 -12.083 22.350 1.00 66.56 150 GLN A CA 1
ATOM 1190 C C . GLN A 1 150 ? -8.094 -12.558 23.763 1.00 66.56 150 GLN A C 1
ATOM 1192 O O . GLN A 1 150 ? -7.735 -11.750 24.608 1.00 66.56 150 GLN A O 1
ATOM 1197 N N . THR A 1 151 ? -8.020 -13.875 23.970 1.00 68.19 151 THR A N 1
ATOM 1198 C CA . THR A 1 151 ? -7.638 -14.473 25.260 1.00 68.19 151 THR A CA 1
ATOM 1199 C C . THR A 1 151 ? -6.231 -14.058 25.708 1.00 68.19 151 THR A C 1
ATOM 1201 O O . THR A 1 151 ? -5.981 -13.838 26.891 1.00 68.19 151 THR A O 1
ATOM 1204 N N . LEU A 1 152 ? -5.300 -13.927 24.755 1.00 67.56 152 LEU A N 1
ATOM 1205 C CA . LEU A 1 152 ? -3.930 -13.478 25.021 1.00 67.56 152 LEU A CA 1
ATOM 1206 C C . LEU A 1 152 ? -3.860 -11.980 25.338 1.00 67.56 152 LEU A C 1
ATOM 1208 O O . LEU A 1 152 ? -3.078 -11.573 26.199 1.00 67.56 152 LEU A O 1
ATOM 1212 N N . LEU A 1 153 ? -4.665 -11.166 24.652 1.00 68.38 153 LEU A N 1
ATOM 1213 C CA . LEU A 1 153 ? -4.785 -9.738 24.928 1.00 68.38 153 LEU A CA 1
ATOM 1214 C C . LEU A 1 153 ? -5.400 -9.485 26.299 1.00 68.38 153 LEU A C 1
ATOM 1216 O O . LEU A 1 153 ? -4.839 -8.697 27.050 1.00 68.38 153 LEU A O 1
ATOM 1220 N N . ASP A 1 154 ? -6.474 -10.186 26.652 1.00 68.75 154 ASP A N 1
ATOM 1221 C CA . ASP A 1 154 ? -7.124 -10.057 27.958 1.00 68.75 154 ASP A CA 1
ATOM 1222 C C . ASP A 1 154 ? -6.149 -10.412 29.089 1.00 68.75 154 ASP A C 1
ATOM 1224 O O . ASP A 1 154 ? -6.057 -9.700 30.087 1.00 68.75 154 ASP A O 1
ATOM 1228 N N . ALA A 1 155 ? -5.343 -11.465 28.915 1.00 66.50 155 ALA A N 1
ATOM 1229 C CA . ALA A 1 155 ? -4.311 -11.843 29.880 1.00 66.50 155 ALA A CA 1
ATOM 1230 C C . ALA A 1 155 ? -3.206 -10.775 30.034 1.00 66.50 155 ALA A C 1
ATOM 1232 O O . ALA A 1 155 ? -2.715 -10.538 31.142 1.00 66.50 155 ALA A O 1
ATOM 1233 N N . LYS A 1 156 ? -2.805 -10.117 28.937 1.00 66.19 156 LYS A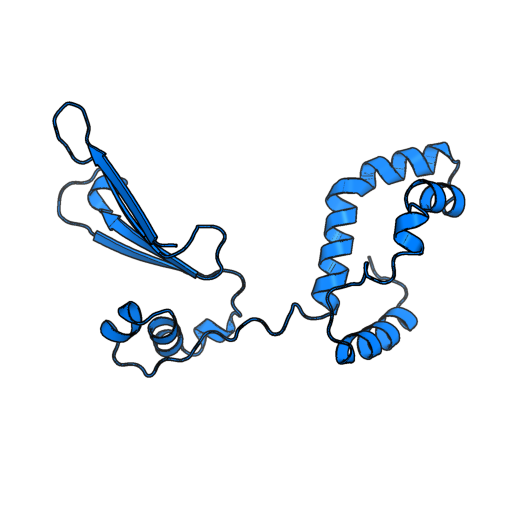 N 1
ATOM 1234 C CA . LYS A 1 156 ? -1.760 -9.079 28.945 1.00 66.19 156 LYS A CA 1
ATOM 1235 C C . LYS A 1 156 ? -2.266 -7.721 29.429 1.00 66.19 156 LYS A C 1
ATOM 1237 O O . LYS A 1 156 ? -1.626 -7.117 30.280 1.00 66.19 156 LYS A O 1
ATOM 1242 N N . LEU A 1 157 ? -3.406 -7.252 28.933 1.00 65.19 157 LEU A N 1
ATOM 1243 C CA . LEU A 1 157 ? -3.965 -5.943 29.277 1.00 65.19 157 LEU A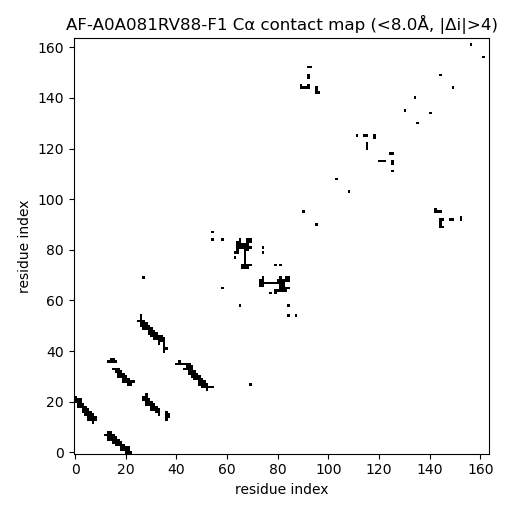 CA 1
ATOM 1244 C C . LEU A 1 157 ? -4.454 -5.885 30.729 1.00 65.19 157 LEU A C 1
ATOM 1246 O O . LEU A 1 157 ? -4.316 -4.842 31.357 1.00 65.19 157 LEU A O 1
ATOM 1250 N N . ASN A 1 158 ? -4.918 -7.002 31.301 1.00 57.91 158 ASN A N 1
ATOM 1251 C CA . ASN A 1 158 ? -5.275 -7.067 32.724 1.00 57.91 158 ASN A CA 1
ATOM 1252 C C . ASN A 1 158 ? -4.065 -7.042 33.678 1.00 57.91 158 ASN A C 1
ATOM 1254 O O . ASN A 1 158 ? -4.255 -6.903 34.884 1.00 57.91 158 ASN A O 1
ATOM 1258 N N . THR A 1 159 ? -2.830 -7.198 33.185 1.00 51.06 159 THR A N 1
ATOM 1259 C CA . THR A 1 159 ? -1.619 -7.262 34.029 1.00 51.06 159 THR A CA 1
ATOM 1260 C C . THR A 1 159 ? -0.696 -6.053 33.892 1.00 51.06 159 THR A C 1
ATOM 1262 O O . THR A 1 159 ? 0.157 -5.837 34.751 1.00 51.06 159 THR A O 1
ATOM 1265 N N . SER A 1 160 ? -0.865 -5.229 32.861 1.00 43.94 160 SER A N 1
ATOM 1266 C CA . SER A 1 160 ? -0.046 -4.037 32.636 1.00 43.94 160 SER A CA 1
ATOM 1267 C C . SER A 1 160 ? -0.817 -2.756 32.956 1.00 43.94 160 SER A C 1
ATOM 1269 O O . SER A 1 160 ? -1.776 -2.435 32.259 1.00 43.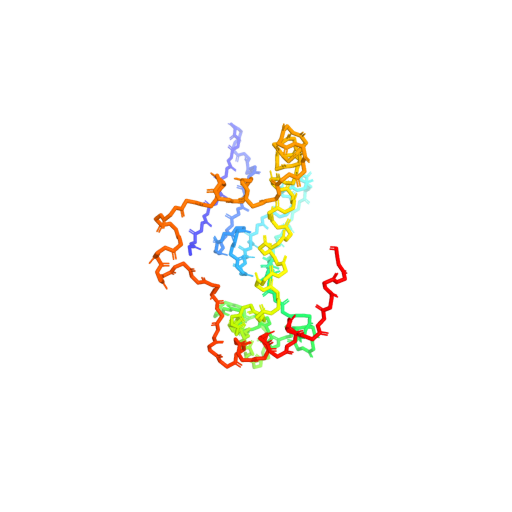94 160 SER A O 1
ATOM 1271 N N . GLN A 1 161 ? -0.348 -1.966 33.935 1.00 47.72 161 GLN A N 1
ATOM 1272 C CA . GLN A 1 161 ? -0.567 -0.514 33.889 1.00 47.72 161 GLN A CA 1
ATOM 1273 C C . GLN A 1 161 ? -0.082 -0.044 32.515 1.00 47.72 161 GLN A C 1
ATOM 1275 O O . GLN A 1 161 ? 1.087 -0.242 32.184 1.00 47.72 161 GLN A O 1
ATOM 1280 N N . CYS A 1 162 ? -0.992 0.486 31.695 1.00 41.34 162 CYS A N 1
ATOM 1281 C CA . CYS A 1 162 ? -0.686 0.960 30.347 1.00 41.34 162 CYS A CA 1
ATOM 1282 C C . CYS A 1 162 ? 0.556 1.868 30.366 1.00 41.34 162 CYS A C 1
ATOM 1284 O O . CYS A 1 162 ? 0.501 2.931 30.986 1.00 41.34 162 CYS A O 1
ATOM 1286 N N . PRO A 1 163 ? 1.657 1.498 29.689 1.00 40.94 163 PRO A N 1
ATOM 1287 C CA . PRO A 1 163 ? 2.865 2.302 29.665 1.00 40.94 163 PRO A CA 1
ATOM 1288 C C . PRO A 1 163 ? 2.857 3.216 28.431 1.00 40.94 163 PRO A C 1
ATOM 1290 O O . PRO A 1 163 ? 3.774 3.127 27.625 1.00 40.94 163 PRO A O 1
ATOM 1293 N N . PHE A 1 164 ? 1.822 4.043 28.223 1.00 46.75 164 PHE A N 1
ATOM 1294 C CA . PHE A 1 164 ? 1.787 5.009 27.107 1.00 46.75 164 PHE A CA 1
ATOM 1295 C C . PHE A 1 164 ? 0.991 6.280 27.417 1.00 46.75 164 PHE A C 1
ATOM 1297 O O . PHE A 1 164 ? -0.181 6.156 27.831 1.00 46.75 164 PHE A O 1
#

pLDDT: mean 82.13, std 12.5, range [40.94, 95.62]

Solvent-accessible surface area (backbone atoms only — not comparable to full-atom values): 9793 Å² total; per-residue (Å²): 99,79,46,77,47,76,43,61,50,98,86,70,47,72,62,40,50,38,40,33,42,46,42,96,87,40,50,56,22,37,41,38,32,44,46,18,53,73,71,73,46,87,75,92,39,76,43,79,50,74,49,77,42,97,66,66,76,69,50,71,78,42,52,58,23,35,48,15,29,70,39,78,71,41,42,73,76,41,92,48,66,63,35,65,72,75,72,73,72,70,64,57,54,65,57,53,52,52,52,52,52,51,47,46,52,75,76,40,42,73,61,53,50,53,53,29,58,74,54,7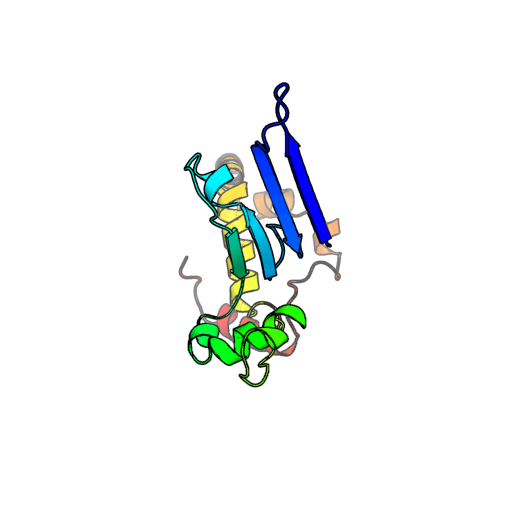6,64,43,61,67,65,49,49,58,69,70,53,51,68,73,60,72,70,36,85,82,77,60,80,89,51,66,70,81,45,51,61,53,45,55,62,49,60,76,70,47,82,80,92,122

Radius of gyration: 24.58 Å; Cα contacts (8 Å, |Δi|>4): 176; chains: 1; bounding box: 44×44×67 Å

Nearest PDB structures (foldseek):
  4cij-assembly2_C  TM=7.012E-01  e=1.329E-02  Geobacillus stearothermophilus
  7tdz-assembly1_a  TM=3.452E-01  e=1.041E+00  Xenopus laevis
  5w8m-assembly4_D  TM=2.797E-01  e=9.487E+00  Thermochaetoides thermophila

Sequence (164 aa):
KIGIKFEMDGDGCITHDEFNVGSRQSRVYWRIYNKAVEQRVSGTWNRSEVELKEISVDALLDIAGIYTGLCAYAAQIDPAPPVFLPRLLGRKAVDSIEAKVKWLRNQASASIAKVFHFFNGDIETVLSMIVREDHITNMNLRLDIPPVYQTLLDAKLNTSQCPF

Mean predicted aligned error: 12.37 Å

Foldseek 3Di:
DKDWDWDADPVRHTQWTWIWDDDPPDQKIWIWTFVCSVVVHDDGDIDIDIDGPPADPCCVVPVLQCQLQPDVVSVVVGVDHHDHGPPPPPDQLVCLVVVVVVVCCVPCVVVLVVVCVVVVNPPVVSCPVVDDPVNVPPPVPDRPHPPVVVVVCVVVVVPDPDPD

Secondary structure (DSSP, 8-state):
-EEEEEEE-TTS-EEEEEEEES-TTSSEEEEEEEHHHHHT-SS--EEEEEEE-S--GGGGGGHHHHHHTT-TTHHHH--SPP-PPPP--S--HHHHHHHHHHHHHHHHHHHHHHHHHHTTT-HHHHHHHHS-HHHHH-TT---S--HHHHHHHHHHHTT-----

Organism: NCBI:txid1393735

InterPro domains:
  IPR003491 Replication initiation protein-like, C-terminal [PF02486] (19-62)